Protein AF-A0A1I2EUX6-F1 (afdb_monomer_lite)

Structure (mmCIF, N/CA/C/O backbone):
data_AF-A0A1I2EUX6-F1
#
_entry.id   AF-A0A1I2EUX6-F1
#
loop_
_atom_site.group_PDB
_atom_site.id
_atom_site.type_symbol
_atom_site.label_atom_id
_atom_site.label_alt_id
_atom_site.label_comp_id
_atom_site.label_asym_id
_atom_site.label_entity_id
_atom_site.label_seq_id
_atom_site.pdbx_PDB_ins_code
_atom_site.Cartn_x
_atom_site.Cartn_y
_atom_site.Cartn_z
_atom_site.occupancy
_atom_site.B_iso_or_equiv
_atom_site.auth_seq_id
_atom_site.auth_comp_id
_atom_site.auth_asym_id
_atom_site.auth_atom_id
_atom_site.pdbx_PDB_model_num
ATOM 1 N N . MET A 1 1 ? 11.259 5.055 9.379 1.00 61.91 1 MET A N 1
ATOM 2 C CA . MET A 1 1 ? 10.108 5.108 8.454 1.00 61.91 1 MET A CA 1
ATOM 3 C C . MET A 1 1 ? 8.847 4.773 9.229 1.00 61.91 1 MET A C 1
ATOM 5 O O . MET A 1 1 ? 8.942 4.119 10.261 1.00 61.91 1 MET A O 1
ATOM 9 N N . MET A 1 2 ? 7.703 5.288 8.789 1.00 73.94 2 MET A N 1
ATOM 10 C CA . MET A 1 2 ? 6.406 5.022 9.408 1.00 73.94 2 MET A CA 1
ATOM 11 C C . MET A 1 2 ? 5.935 3.638 8.948 1.00 73.94 2 MET A C 1
ATOM 13 O O . MET A 1 2 ? 5.845 3.409 7.749 1.00 73.94 2 MET A O 1
ATOM 17 N N . ASN A 1 3 ? 5.670 2.719 9.878 1.00 88.44 3 ASN A N 1
ATOM 18 C CA . ASN A 1 3 ? 5.298 1.334 9.540 1.00 88.44 3 ASN A CA 1
ATOM 19 C C . ASN A 1 3 ? 3.782 1.098 9.588 1.00 88.44 3 ASN A C 1
ATOM 21 O O . ASN A 1 3 ? 3.309 0.029 9.224 1.00 88.44 3 ASN A O 1
ATOM 25 N N . LYS A 1 4 ? 3.027 2.087 10.073 1.00 92.69 4 LYS A N 1
ATOM 26 C CA . LYS A 1 4 ? 1.573 2.053 10.204 1.00 92.69 4 LYS A CA 1
ATOM 27 C C . LYS A 1 4 ? 0.997 3.421 9.902 1.00 92.69 4 LYS A C 1
ATOM 29 O O . LYS A 1 4 ? 1.609 4.436 10.236 1.00 92.69 4 LYS A O 1
ATOM 34 N N . ILE A 1 5 ? -0.195 3.443 9.328 1.00 93.06 5 ILE A N 1
ATOM 35 C CA . ILE A 1 5 ? -0.962 4.661 9.105 1.00 93.06 5 ILE A CA 1
ATOM 36 C C . ILE A 1 5 ? -2.428 4.422 9.440 1.00 93.06 5 ILE A C 1
ATOM 38 O O . ILE A 1 5 ? -2.985 3.366 9.152 1.00 93.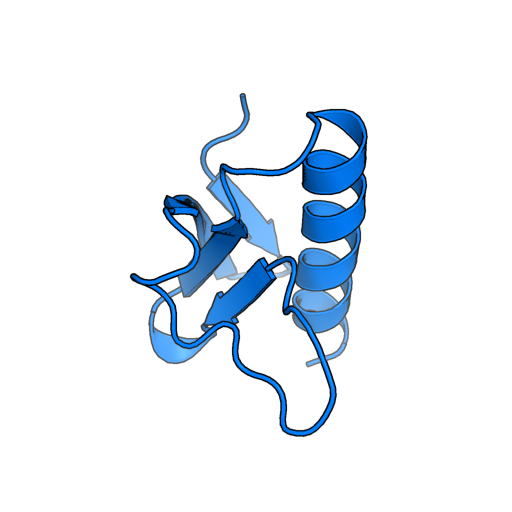06 5 ILE A O 1
ATOM 42 N N . LYS A 1 6 ? -3.058 5.407 10.073 1.00 93.94 6 LYS A N 1
ATOM 43 C CA . LYS A 1 6 ? -4.492 5.3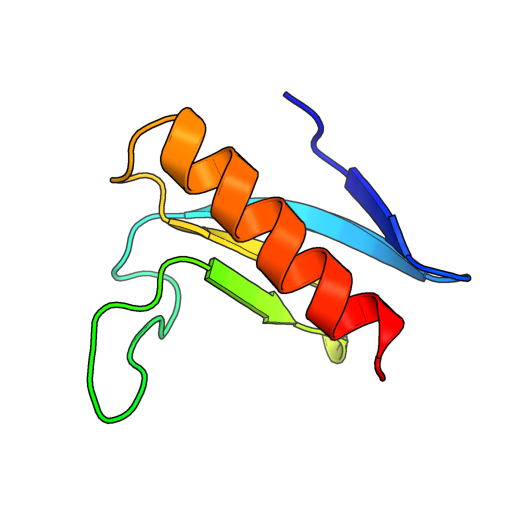81 10.345 1.00 93.94 6 LYS A CA 1
ATOM 44 C C . LYS A 1 6 ? -5.215 6.183 9.276 1.00 93.94 6 LYS A C 1
ATOM 46 O O . LYS A 1 6 ? -4.904 7.356 9.078 1.00 93.94 6 LYS A O 1
ATOM 51 N N . ILE A 1 7 ? -6.194 5.558 8.633 1.00 91.19 7 ILE A N 1
ATOM 52 C CA . ILE A 1 7 ? -7.073 6.195 7.655 1.00 91.19 7 ILE A CA 1
ATOM 53 C C . ILE A 1 7 ? -8.505 6.064 8.178 1.00 91.19 7 ILE A C 1
ATOM 55 O O . ILE A 1 7 ? -9.021 4.961 8.369 1.00 91.19 7 ILE A O 1
ATOM 59 N N . GLY A 1 8 ? -9.129 7.199 8.505 1.00 88.50 8 GLY A N 1
ATOM 60 C CA . GLY A 1 8 ? -10.422 7.221 9.188 1.00 88.50 8 GLY A CA 1
ATOM 61 C C . GLY A 1 8 ? -10.374 6.478 10.529 1.00 88.50 8 GLY A C 1
ATOM 62 O O . GLY A 1 8 ? -9.650 6.866 11.447 1.00 88.50 8 GLY A O 1
ATOM 63 N N . TRP A 1 9 ? -11.156 5.404 10.651 1.00 89.38 9 TRP A N 1
ATOM 64 C CA . TRP A 1 9 ? -11.224 4.556 11.848 1.00 89.38 9 TRP A CA 1
ATOM 65 C C . TRP A 1 9 ? -10.349 3.296 11.766 1.00 89.38 9 TRP A C 1
ATOM 67 O O . TRP A 1 9 ? -10.224 2.591 12.767 1.00 89.38 9 TRP A O 1
ATOM 77 N N . LYS A 1 10 ? -9.735 3.021 10.610 1.00 91.62 10 LYS A N 1
ATOM 78 C CA . LYS A 1 10 ? -9.001 1.784 10.332 1.00 91.62 10 LYS A CA 1
ATOM 79 C C . LYS A 1 10 ? -7.491 2.037 10.337 1.00 91.62 10 LYS A C 1
ATOM 81 O O . LYS A 1 10 ? -7.025 3.082 9.883 1.00 91.62 10 LYS A O 1
ATOM 86 N N . GLU A 1 11 ? -6.723 1.093 10.866 1.00 95.62 11 GLU A N 1
ATOM 87 C CA . GLU A 1 11 ? -5.257 1.126 10.834 1.00 95.62 11 GLU A CA 1
ATOM 88 C C . GLU A 1 11 ? -4.746 0.225 9.717 1.00 95.62 11 GLU A C 1
ATOM 90 O O . GLU A 1 11 ? -5.281 -0.863 9.533 1.00 95.62 11 GLU A O 1
ATOM 95 N N . PHE A 1 12 ? -3.718 0.675 9.002 1.00 94.88 12 PHE A N 1
ATOM 96 C CA . PHE A 1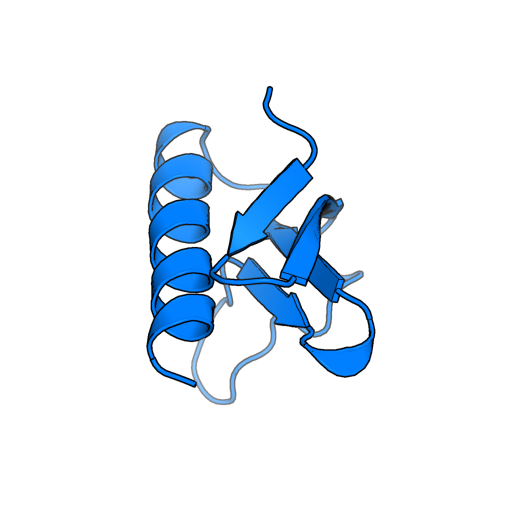 12 ? -3.077 -0.043 7.910 1.00 94.88 12 PHE A CA 1
ATOM 97 C C . PHE A 1 12 ? -1.584 -0.210 8.187 1.00 94.88 12 PHE A C 1
ATOM 99 O O . PHE A 1 12 ? -0.907 0.757 8.547 1.00 94.88 12 PHE A O 1
ATOM 106 N N . ASP A 1 13 ? -1.070 -1.420 7.989 1.00 95.62 13 ASP A N 1
ATOM 107 C CA . ASP A 1 13 ? 0.363 -1.719 8.013 1.00 95.62 13 ASP A CA 1
ATOM 108 C C . ASP A 1 13 ? 1.004 -1.371 6.665 1.00 95.62 13 ASP A C 1
ATOM 110 O O . ASP A 1 13 ? 0.462 -1.700 5.610 1.00 95.62 13 ASP A O 1
ATOM 114 N N . ILE A 1 14 ? 2.165 -0.717 6.695 1.00 93.19 14 ILE A N 1
ATOM 115 C CA . ILE A 1 14 ? 2.934 -0.368 5.495 1.00 93.19 14 ILE A CA 1
ATOM 116 C C . ILE A 1 14 ? 4.046 -1.402 5.323 1.00 93.19 14 ILE A C 1
ATOM 118 O O . ILE A 1 14 ? 4.915 -1.542 6.185 1.00 93.19 14 ILE A O 1
ATOM 122 N N . GLU A 1 15 ? 4.037 -2.108 4.195 1.00 91.62 15 GLU A N 1
ATOM 123 C CA . GLU A 1 15 ? 5.032 -3.123 3.858 1.00 91.62 15 GLU A CA 1
ATOM 124 C C . GLU A 1 15 ? 5.746 -2.762 2.552 1.00 91.62 15 GLU A C 1
ATOM 126 O O . GLU A 1 15 ? 5.129 -2.564 1.505 1.00 91.62 15 GLU A O 1
ATOM 131 N N . HIS A 1 16 ? 7.076 -2.704 2.610 1.00 88.56 16 HIS A N 1
ATOM 132 C CA . HIS A 1 16 ? 7.913 -2.533 1.429 1.00 88.56 16 HIS A CA 1
ATOM 133 C C . HIS A 1 16 ? 8.243 -3.905 0.859 1.00 88.56 16 HIS A C 1
ATOM 135 O O . HIS A 1 16 ? 8.853 -4.733 1.538 1.00 88.56 16 HIS A O 1
ATOM 141 N N . ILE A 1 17 ? 7.842 -4.150 -0.380 1.00 85.88 17 ILE A N 1
ATOM 142 C CA . ILE A 1 17 ? 7.933 -5.470 -0.996 1.00 85.88 17 ILE A CA 1
ATOM 143 C C . ILE A 1 17 ? 8.607 -5.400 -2.362 1.00 85.88 17 ILE A C 1
ATOM 145 O O . ILE A 1 17 ? 8.602 -4.372 -3.036 1.00 85.88 17 ILE A O 1
ATOM 149 N N . GLU A 1 18 ? 9.210 -6.512 -2.763 1.00 80.19 18 GLU A N 1
ATOM 150 C CA . GLU A 1 18 ? 9.755 -6.681 -4.109 1.00 80.19 18 GLU A CA 1
ATOM 151 C C . GLU A 1 18 ? 8.614 -6.705 -5.134 1.00 80.19 18 GLU A C 1
ATOM 153 O O . GLU A 1 18 ? 7.544 -7.263 -4.865 1.00 80.19 18 GLU A O 1
ATOM 158 N N . LYS A 1 19 ? 8.862 -6.138 -6.319 1.00 67.19 19 LYS A N 1
ATOM 159 C CA . LYS A 1 19 ? 7.888 -6.004 -7.412 1.00 67.19 19 LYS A CA 1
ATOM 160 C C . LYS A 1 19 ? 7.185 -7.310 -7.783 1.00 67.19 19 LYS A C 1
ATOM 162 O O . LYS A 1 19 ? 6.017 -7.287 -8.143 1.00 67.19 19 LYS A O 1
ATOM 167 N N . GLU A 1 20 ? 7.867 -8.447 -7.660 1.00 64.19 20 GLU A N 1
ATOM 168 C CA . GLU A 1 20 ? 7.313 -9.762 -8.003 1.00 64.19 20 GLU A CA 1
ATOM 169 C C . GLU A 1 20 ? 6.360 -10.338 -6.939 1.00 64.19 20 GLU A C 1
ATOM 171 O O . GLU A 1 20 ? 5.582 -11.248 -7.233 1.00 64.19 20 GLU A O 1
ATOM 176 N N . LYS A 1 21 ? 6.413 -9.839 -5.693 1.00 61.19 21 LYS A N 1
ATOM 177 C CA . LYS A 1 21 ? 5.663 -10.406 -4.557 1.00 61.19 21 LYS A CA 1
ATOM 178 C C . LYS A 1 21 ? 4.272 -9.821 -4.371 1.00 61.19 21 LYS A C 1
ATOM 180 O O . LYS A 1 21 ? 3.390 -10.536 -3.897 1.00 61.19 21 LYS A O 1
ATOM 185 N N . ALA A 1 22 ? 4.047 -8.569 -4.751 1.00 55.97 22 ALA A N 1
ATOM 186 C CA . ALA A 1 22 ? 2.686 -8.123 -5.002 1.00 55.97 22 ALA A CA 1
ATOM 187 C C . ALA A 1 22 ? 2.406 -8.271 -6.480 1.00 55.97 22 ALA A C 1
ATOM 189 O O . ALA A 1 22 ? 3.266 -8.050 -7.325 1.00 55.97 22 ALA A O 1
ATOM 190 N N . ARG A 1 23 ? 1.170 -8.624 -6.807 1.00 53.25 23 ARG A N 1
ATOM 191 C CA . ARG A 1 23 ? 0.672 -8.544 -8.175 1.00 53.25 23 ARG A CA 1
ATOM 192 C C . ARG A 1 23 ? 0.454 -7.072 -8.540 1.00 53.25 23 ARG A C 1
ATOM 194 O O . ARG A 1 23 ? -0.639 -6.693 -8.932 1.00 53.25 23 ARG A O 1
ATOM 201 N N . LEU A 1 24 ? 1.522 -6.278 -8.472 1.00 57.31 24 LEU A N 1
ATOM 202 C CA . LEU A 1 24 ? 1.654 -4.898 -8.928 1.00 57.31 24 LEU A CA 1
ATOM 203 C C . LEU A 1 24 ? 1.656 -4.827 -10.468 1.00 57.31 24 LEU A C 1
ATOM 205 O O . LEU A 1 24 ? 2.398 -4.066 -11.083 1.00 57.31 24 LEU A O 1
ATOM 209 N N . ASN A 1 25 ? 0.822 -5.652 -11.095 1.00 46.09 25 ASN A N 1
ATOM 210 C CA . ASN A 1 25 ? 0.592 -5.705 -12.524 1.00 46.09 25 ASN A CA 1
ATOM 211 C C . ASN A 1 25 ? -0.807 -5.150 -12.765 1.00 46.09 25 ASN A C 1
ATOM 213 O O . ASN A 1 25 ? -1.794 -5.889 -12.763 1.00 46.09 25 ASN A O 1
ATOM 217 N N . VAL A 1 26 ? -0.895 -3.836 -12.959 1.00 51.09 26 VAL A N 1
ATOM 218 C CA . VAL A 1 26 ? -2.090 -3.257 -13.572 1.00 51.09 26 VAL A CA 1
ATOM 219 C C . VAL A 1 26 ? -2.051 -3.606 -15.059 1.00 51.09 26 VAL A C 1
ATOM 221 O O . VAL A 1 26 ? -0.980 -3.751 -15.646 1.00 51.09 26 VAL A O 1
ATOM 224 N N . VAL A 1 27 ? -3.221 -3.710 -15.686 1.00 47.91 27 VAL A N 1
ATOM 225 C CA . VAL A 1 27 ? -3.424 -4.105 -17.096 1.00 47.91 27 VAL A CA 1
ATOM 226 C C . VAL A 1 27 ? -2.619 -3.253 -18.109 1.00 47.91 27 VAL A C 1
ATOM 228 O O . VAL A 1 27 ? -2.539 -3.611 -19.281 1.00 47.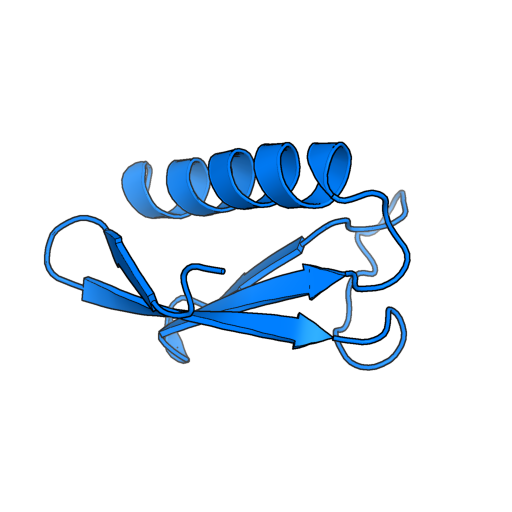91 27 VAL A O 1
ATOM 231 N N . SER A 1 28 ? -1.975 -2.158 -17.687 1.00 44.53 28 SER A N 1
ATOM 232 C CA . SER A 1 28 ? -1.240 -1.243 -18.566 1.00 44.53 28 SER A CA 1
ATOM 233 C C . SER A 1 28 ? -0.032 -0.530 -17.929 1.00 44.53 28 SER A C 1
ATOM 235 O O . SER A 1 28 ? 0.244 0.610 -18.303 1.00 44.53 28 SER A O 1
ATOM 237 N N . GLY A 1 29 ? 0.685 -1.130 -16.972 1.00 54.38 29 GLY A N 1
ATOM 238 C CA . GLY A 1 29 ? 1.930 -0.525 -16.472 1.00 54.38 29 GLY A CA 1
ATOM 239 C C . GLY A 1 29 ? 2.424 -1.031 -15.120 1.00 54.38 29 GLY A C 1
ATOM 240 O O . GLY A 1 29 ? 1.721 -1.757 -14.417 1.00 54.38 29 GLY A O 1
ATOM 241 N N . ASP A 1 30 ? 3.645 -0.614 -14.776 1.00 61.16 30 ASP A N 1
ATOM 242 C CA . ASP A 1 30 ? 4.272 -0.860 -13.477 1.00 61.16 30 ASP A CA 1
ATOM 243 C C . ASP A 1 30 ? 3.422 -0.241 -12.358 1.00 61.16 30 ASP A C 1
ATOM 245 O O . ASP A 1 30 ? 3.180 0.967 -12.351 1.00 61.16 30 ASP A O 1
ATOM 249 N N . CYS A 1 31 ? 2.955 -1.051 -11.406 1.00 70.19 31 CYS A N 1
ATOM 250 C CA . CYS A 1 31 ? 2.265 -0.542 -10.226 1.00 70.19 31 CYS A CA 1
ATOM 251 C C . CYS A 1 31 ? 3.294 -0.195 -9.138 1.00 70.19 31 CYS A C 1
ATOM 253 O O . CYS A 1 31 ? 4.190 -0.981 -8.819 1.00 70.19 31 CYS A O 1
ATOM 255 N N . TYR A 1 32 ? 3.189 1.018 -8.598 1.00 80.56 32 TYR A N 1
ATOM 256 C CA . TYR A 1 32 ? 4.150 1.568 -7.637 1.00 80.56 32 TYR A CA 1
ATOM 257 C C . TYR A 1 32 ? 3.811 1.179 -6.188 1.00 80.56 32 TYR A C 1
ATOM 259 O O . TYR A 1 32 ? 4.711 1.068 -5.350 1.00 80.56 32 TYR A O 1
ATOM 267 N N . GLY A 1 33 ? 2.532 0.917 -5.909 1.00 84.81 33 GLY A N 1
ATOM 268 C CA . GLY A 1 33 ? 2.006 0.476 -4.622 1.00 84.81 33 GLY A CA 1
ATOM 269 C C . GLY A 1 33 ? 0.544 0.038 -4.730 1.00 84.81 33 GLY A C 1
ATOM 270 O O . GLY A 1 33 ? -0.081 0.239 -5.764 1.00 84.81 33 GLY A O 1
ATOM 271 N N . GLU A 1 34 ? 0.030 -0.616 -3.690 1.00 88.56 34 GLU A N 1
ATOM 272 C CA . GLU A 1 34 ? -1.342 -1.140 -3.651 1.00 88.56 34 GLU A CA 1
ATOM 273 C C . GLU A 1 34 ? -1.886 -1.137 -2.217 1.00 88.56 34 GLU A C 1
ATOM 275 O O . GLU A 1 34 ? -1.266 -1.684 -1.298 1.00 88.56 34 GLU A O 1
ATOM 280 N N . ILE A 1 35 ? -3.075 -0.565 -2.021 1.00 89.75 35 ILE A N 1
ATOM 281 C CA . ILE A 1 35 ? -3.850 -0.693 -0.785 1.00 89.75 35 ILE A CA 1
ATOM 282 C C . ILE A 1 35 ? -4.762 -1.934 -0.802 1.00 89.75 35 ILE A C 1
ATOM 284 O O . ILE A 1 35 ? -5.635 -2.101 -1.650 1.00 89.75 35 ILE A O 1
ATOM 288 N N . HIS A 1 36 ? -4.616 -2.796 0.206 1.00 90.00 36 HIS A N 1
ATOM 289 C CA . HIS A 1 36 ? -5.505 -3.929 0.466 1.00 90.00 36 HIS A CA 1
ATOM 290 C C . HIS A 1 36 ? -6.392 -3.664 1.678 1.00 90.00 36 HIS A C 1
ATOM 292 O O . HIS A 1 36 ? -5.987 -3.864 2.829 1.00 90.00 36 HIS A O 1
ATOM 298 N N . PHE A 1 37 ? -7.645 -3.305 1.414 1.00 87.19 37 PHE A N 1
ATOM 299 C CA . PHE A 1 37 ? -8.638 -3.021 2.446 1.00 87.19 37 PHE A CA 1
ATOM 300 C C . PHE A 1 37 ? -8.950 -4.220 3.341 1.00 87.19 37 PHE A C 1
AT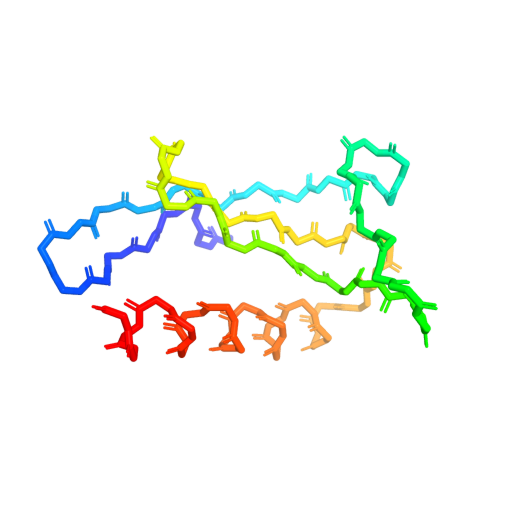OM 302 O O . PHE A 1 37 ? -9.028 -4.053 4.554 1.00 87.19 37 PHE A O 1
ATOM 309 N N . ASP A 1 38 ? -9.081 -5.428 2.792 1.00 88.31 38 ASP A N 1
ATOM 310 C CA . ASP A 1 38 ? -9.418 -6.620 3.589 1.00 88.31 38 ASP A CA 1
ATOM 311 C C . ASP A 1 38 ? -8.289 -7.026 4.539 1.00 88.31 38 ASP A C 1
ATOM 313 O O . ASP A 1 38 ? -8.527 -7.503 5.647 1.00 88.31 38 ASP A O 1
ATOM 317 N N . LYS A 1 39 ? -7.043 -6.819 4.101 1.00 90.56 39 LYS A N 1
ATOM 318 C CA . LYS A 1 39 ? -5.840 -7.168 4.865 1.00 90.56 39 LYS A CA 1
ATOM 319 C C . LYS A 1 39 ? -5.364 -6.042 5.772 1.00 90.56 39 LYS A C 1
ATOM 321 O O . LYS A 1 39 ? -4.490 -6.298 6.592 1.00 90.56 39 LYS A O 1
ATOM 326 N N . ASN A 1 40 ? -5.907 -4.833 5.615 1.00 93.06 40 ASN A N 1
ATOM 327 C CA . ASN A 1 40 ? -5.410 -3.617 6.253 1.00 93.06 40 ASN A CA 1
ATOM 328 C C . ASN A 1 40 ? -3.921 -3.383 5.972 1.00 93.06 40 ASN A C 1
ATOM 330 O O . ASN A 1 40 ? -3.138 -3.133 6.885 1.00 93.06 40 ASN A O 1
ATOM 334 N N . LYS A 1 41 ? -3.516 -3.508 4.706 1.00 92.75 41 LYS A N 1
ATOM 335 C CA . LYS A 1 41 ? -2.114 -3.355 4.300 1.00 92.75 41 LYS A CA 1
ATOM 336 C C . LYS A 1 41 ? -1.973 -2.378 3.152 1.00 92.75 41 LYS A C 1
ATOM 338 O O . LYS A 1 41 ? -2.829 -2.343 2.275 1.00 92.75 41 LYS A O 1
ATOM 343 N N . ILE A 1 42 ? -0.881 -1.629 3.154 1.00 91.94 42 ILE A N 1
ATOM 344 C CA . ILE A 1 42 ? -0.411 -0.832 2.027 1.00 91.94 42 ILE A CA 1
ATOM 345 C C . ILE A 1 42 ? 0.933 -1.410 1.614 1.00 91.94 42 ILE A C 1
ATOM 347 O O . ILE A 1 42 ? 1.877 -1.443 2.406 1.00 91.94 42 ILE A O 1
ATOM 351 N N . TYR A 1 43 ? 1.015 -1.867 0.375 1.00 91.44 43 TYR A N 1
ATOM 352 C CA . TYR A 1 43 ? 2.248 -2.347 -0.215 1.00 91.44 43 TYR A CA 1
ATOM 353 C C . TYR A 1 43 ? 2.914 -1.247 -1.026 1.00 91.44 43 TYR A C 1
ATOM 355 O O . TYR A 1 43 ? 2.268 -0.609 -1.850 1.00 91.44 43 TYR A O 1
ATOM 363 N N . LEU A 1 44 ? 4.213 -1.046 -0.819 1.00 89.81 44 LEU A N 1
ATOM 364 C CA . LEU A 1 44 ? 5.035 -0.127 -1.606 1.00 89.81 44 LEU A CA 1
ATOM 365 C C . LEU A 1 44 ? 6.161 -0.906 -2.276 1.00 89.81 44 LEU A C 1
ATOM 367 O O . LEU A 1 44 ? 6.833 -1.712 -1.628 1.00 89.81 44 LEU A O 1
ATOM 371 N N . ASN A 1 45 ? 6.408 -0.650 -3.558 1.00 87.00 45 ASN A N 1
ATOM 372 C CA . ASN A 1 45 ? 7.504 -1.309 -4.255 1.00 87.00 45 ASN A CA 1
ATOM 373 C C . ASN A 1 45 ? 8.863 -0.800 -3.730 1.00 87.00 45 ASN A C 1
ATOM 375 O O . ASN A 1 45 ? 9.140 0.403 -3.674 1.00 87.00 45 ASN A O 1
ATOM 379 N N . ASN A 1 46 ? 9.716 -1.737 -3.314 1.00 86.69 46 ASN A N 1
ATOM 380 C CA . ASN A 1 46 ? 11.014 -1.443 -2.723 1.00 86.69 46 ASN A CA 1
ATOM 381 C C . ASN A 1 46 ? 12.071 -0.960 -3.736 1.00 86.69 46 ASN A C 1
ATOM 383 O O . ASN A 1 46 ? 13.070 -0.373 -3.322 1.00 86.69 46 ASN A O 1
ATOM 387 N N . GLU A 1 47 ? 11.853 -1.158 -5.036 1.00 86.19 47 GLU A N 1
ATOM 388 C CA . GLU A 1 47 ? 12.815 -0.833 -6.100 1.00 86.19 47 GLU A CA 1
ATOM 389 C C . GLU A 1 47 ? 12.862 0.660 -6.473 1.00 86.19 47 GLU A C 1
ATOM 391 O O . GLU A 1 47 ? 13.758 1.087 -7.199 1.00 86.19 47 GLU A O 1
ATOM 396 N N . PHE A 1 48 ? 11.926 1.472 -5.972 1.00 82.50 48 PHE A N 1
ATOM 397 C CA . PHE A 1 48 ? 11.859 2.905 -6.272 1.00 82.50 48 PHE A CA 1
ATOM 398 C C . PHE A 1 48 ? 12.635 3.779 -5.279 1.00 82.50 48 PHE A C 1
ATOM 400 O O . PHE A 1 48 ? 12.983 3.349 -4.174 1.00 82.50 48 PHE A O 1
ATOM 407 N N . SER A 1 49 ? 12.885 5.035 -5.666 1.00 87.94 49 SER A N 1
ATOM 408 C CA . SER A 1 49 ? 13.497 6.027 -4.779 1.00 87.94 49 SER A CA 1
ATOM 409 C C . SER A 1 49 ? 12.602 6.336 -3.573 1.00 87.94 49 SER A C 1
ATOM 411 O O . SER A 1 49 ? 11.387 6.123 -3.600 1.00 87.94 49 SER A O 1
ATOM 413 N N . ASP A 1 50 ? 13.189 6.877 -2.505 1.00 88.81 50 ASP A N 1
ATOM 414 C CA . ASP A 1 50 ? 12.429 7.251 -1.308 1.00 88.81 50 ASP A CA 1
ATOM 415 C C . ASP A 1 50 ? 11.369 8.326 -1.600 1.00 88.81 50 ASP A C 1
ATOM 417 O O . ASP A 1 50 ? 10.259 8.241 -1.076 1.00 88.81 50 ASP A O 1
ATOM 421 N N . GLU A 1 51 ? 11.655 9.284 -2.489 1.00 90.62 51 GLU A N 1
ATOM 422 C CA . GLU A 1 51 ? 10.667 10.278 -2.941 1.00 90.62 51 GLU A CA 1
ATOM 423 C C . GLU A 1 51 ? 9.483 9.618 -3.660 1.00 90.62 51 GLU A C 1
ATOM 425 O O . GLU A 1 51 ? 8.325 9.932 -3.381 1.00 90.62 51 GLU A O 1
ATOM 430 N N . GLN A 1 52 ? 9.751 8.656 -4.547 1.00 89.06 52 GLN A N 1
ATOM 431 C CA . GLN A 1 52 ? 8.702 7.914 -5.249 1.00 89.06 52 GLN A CA 1
ATOM 432 C C . GLN A 1 52 ? 7.854 7.084 -4.279 1.00 89.06 52 GLN A C 1
ATOM 434 O O . GLN A 1 52 ? 6.627 7.069 -4.393 1.00 89.06 52 GLN A O 1
ATOM 439 N N . LYS A 1 53 ? 8.479 6.434 -3.290 1.00 89.31 53 LYS A N 1
ATOM 440 C CA . LYS A 1 53 ? 7.776 5.686 -2.235 1.00 89.31 53 LYS A CA 1
ATOM 441 C C . LYS A 1 53 ? 6.879 6.596 -1.400 1.00 89.31 53 LYS A C 1
ATOM 443 O O . LYS A 1 53 ? 5.751 6.219 -1.099 1.00 89.31 53 LYS A O 1
ATOM 448 N N . GLN A 1 54 ? 7.345 7.797 -1.058 1.00 91.38 54 GLN A N 1
ATOM 449 C CA . GLN A 1 54 ? 6.544 8.780 -0.325 1.00 91.38 54 GLN A CA 1
ATOM 450 C C . GLN A 1 54 ? 5.345 9.266 -1.146 1.00 91.38 54 GLN A C 1
ATOM 452 O O . GLN A 1 54 ? 4.227 9.282 -0.633 1.00 91.38 54 GLN A O 1
ATOM 457 N N . ALA A 1 55 ? 5.549 9.604 -2.422 1.00 92.06 55 ALA A N 1
ATOM 458 C CA . ALA A 1 55 ? 4.465 10.015 -3.314 1.00 92.06 55 ALA A CA 1
ATOM 459 C C . ALA A 1 55 ? 3.428 8.894 -3.508 1.00 92.06 55 ALA A C 1
ATOM 461 O O . ALA A 1 55 ? 2.223 9.140 -3.460 1.00 92.06 55 ALA A O 1
ATOM 462 N N . THR A 1 56 ? 3.899 7.654 -3.652 1.00 91.31 56 THR A N 1
ATOM 463 C CA . THR A 1 56 ? 3.044 6.465 -3.765 1.00 91.31 56 THR A CA 1
ATOM 464 C C . THR A 1 56 ? 2.251 6.232 -2.483 1.00 91.31 56 THR A C 1
ATOM 466 O O . THR A 1 56 ? 1.050 6.002 -2.541 1.00 91.31 56 THR A O 1
ATOM 469 N N . LEU A 1 57 ? 2.874 6.362 -1.309 1.00 92.25 57 LEU A N 1
ATOM 470 C CA . LEU A 1 57 ? 2.163 6.229 -0.039 1.00 92.25 57 LEU A CA 1
ATOM 471 C C . LEU A 1 57 ? 1.025 7.251 0.081 1.00 92.25 57 LEU A C 1
ATOM 473 O O . LEU A 1 57 ? -0.068 6.897 0.511 1.00 92.25 57 LEU A O 1
ATOM 477 N N . ILE A 1 58 ? 1.257 8.501 -0.328 1.00 92.88 58 ILE A N 1
ATOM 478 C CA . ILE A 1 58 ? 0.203 9.524 -0.356 1.00 92.88 58 ILE A CA 1
ATOM 479 C C . ILE A 1 58 ? -0.926 9.103 -1.308 1.00 92.88 58 ILE A C 1
ATOM 481 O O . ILE A 1 58 ? -2.094 9.224 -0.945 1.00 92.88 58 ILE A O 1
ATOM 485 N N . HIS A 1 59 ? -0.595 8.578 -2.491 1.00 91.88 59 HIS A N 1
ATOM 486 C CA . HIS A 1 59 ? -1.574 8.084 -3.463 1.00 91.88 59 HIS A CA 1
ATOM 487 C C . HIS A 1 59 ? -2.458 6.963 -2.888 1.00 91.88 59 HIS A C 1
ATOM 489 O O . HIS A 1 59 ? -3.682 7.057 -2.950 1.00 91.88 59 HIS A O 1
ATOM 495 N N . GLU A 1 60 ? -1.863 5.955 -2.249 1.00 90.81 60 GLU A N 1
ATOM 496 C CA . GLU A 1 60 ? -2.612 4.849 -1.635 1.00 90.81 60 GLU A CA 1
ATOM 497 C C . GLU A 1 60 ? -3.456 5.302 -0.436 1.00 90.81 60 GLU A C 1
ATOM 499 O O . GLU A 1 60 ? -4.576 4.832 -0.233 1.00 90.81 60 GLU A O 1
ATOM 504 N N . VAL A 1 61 ? -2.962 6.263 0.349 1.00 91.88 61 VAL A N 1
ATOM 505 C CA . VAL A 1 61 ? -3.741 6.857 1.443 1.00 91.88 61 VAL A CA 1
ATOM 506 C C . VAL A 1 61 ? -4.961 7.602 0.907 1.00 91.88 61 VAL A C 1
ATOM 508 O O . VAL A 1 61 ? -6.031 7.507 1.504 1.00 91.88 61 VAL A O 1
ATOM 511 N N . LEU A 1 62 ? -4.835 8.307 -0.222 1.00 91.50 62 LEU A N 1
ATOM 512 C CA . LEU A 1 62 ? -5.969 8.971 -0.869 1.00 91.50 62 LEU A CA 1
ATOM 513 C C . LEU A 1 62 ? -7.031 7.963 -1.325 1.00 91.50 62 LEU A C 1
ATOM 515 O O . LEU A 1 62 ? -8.214 8.200 -1.078 1.00 91.50 62 LEU A O 1
ATOM 519 N N . HIS A 1 63 ? -6.633 6.818 -1.895 1.00 87.88 63 HIS A N 1
ATOM 520 C CA . HIS A 1 63 ? -7.571 5.720 -2.180 1.00 87.88 63 HIS A CA 1
ATOM 521 C C . HIS A 1 63 ? -8.281 5.239 -0.918 1.00 87.88 63 HIS A C 1
ATOM 523 O O . HIS A 1 63 ? -9.482 4.985 -0.948 1.00 87.88 63 HIS A O 1
ATOM 529 N N . GLY A 1 64 ? -7.561 5.170 0.204 1.00 87.62 64 GLY A N 1
ATOM 530 C CA . GLY A 1 64 ? -8.127 4.789 1.492 1.00 87.62 64 GLY A CA 1
ATOM 531 C C . GLY A 1 64 ? -9.118 5.788 2.097 1.00 87.62 64 GLY A C 1
ATOM 532 O O . GLY A 1 64 ? -9.946 5.384 2.907 1.00 87.62 64 GLY A O 1
ATOM 533 N N . ILE A 1 65 ? -9.028 7.076 1.749 1.00 89.56 65 ILE A N 1
ATOM 534 C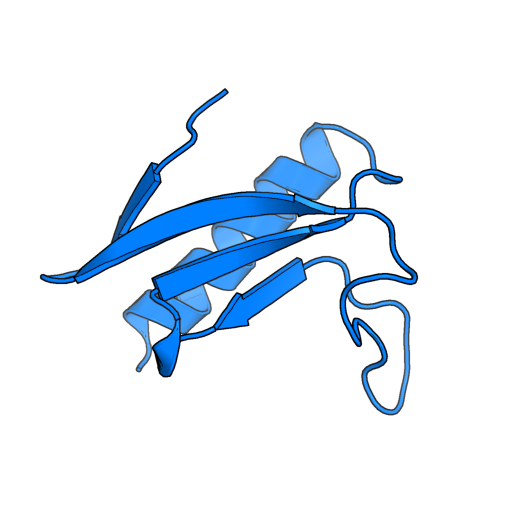 CA . ILE A 1 65 ? -9.942 8.128 2.234 1.00 89.56 65 ILE A CA 1
ATOM 535 C C . ILE A 1 65 ? -11.215 8.200 1.380 1.00 89.56 65 ILE A C 1
ATOM 537 O O . ILE A 1 65 ? -12.280 8.531 1.896 1.00 89.56 65 ILE A O 1
ATOM 541 N N . CYS A 1 66 ? -11.101 7.944 0.075 1.00 75.75 66 CYS A N 1
ATOM 542 C CA . CYS A 1 66 ? -12.196 8.094 -0.888 1.00 75.75 66 CYS A CA 1
ATOM 543 C C . CYS A 1 66 ? -13.161 6.891 -0.956 1.00 75.75 66 CYS A C 1
ATOM 545 O O . CYS A 1 66 ? -14.129 6.953 -1.716 1.00 75.75 66 CYS A O 1
ATOM 547 N N . ILE A 1 67 ? -12.899 5.822 -0.196 1.00 59.91 67 ILE A N 1
ATOM 548 C CA . ILE A 1 67 ? -13.716 4.599 -0.068 1.00 59.91 67 ILE A CA 1
ATOM 549 C C . ILE A 1 67 ? -14.398 4.569 1.300 1.00 59.91 67 ILE A C 1
ATOM 551 O O . ILE A 1 67 ? -15.601 4.223 1.337 1.00 59.91 67 ILE A O 1
#

Sequence (67 aa):
MMNKIKIGWKEFDIEHIEKEKARLNVVSGDCYGEIHFDKNKIYLNNEFSDEQKQATLIHEVLHGICI

Foldseek 3Di:
DDQWDDQDPAIAGEEADAQVVDPCDDVDDGRQWDDDPVRSYIYGHNPDDPVSSVVNVVVRSVVSNVD

Radius of gyration: 11.28 Å; chains: 1; bounding box: 27×21×30 Å

pLDDT: mean 82.06, std 14.38, range [44.53, 95.62]

Secondary structure (DSSP, 8-state):
---EEEETTEEEEEEEE-TTTTT-EETTEE--EEEETTTTEEEEETTS-HHHHHHHHHHHHHHHH--